Protein AF-A0A5P8Z3C4-F1 (afdb_monomer_lite)

Radius of gyration: 25.11 Å; chains: 1; bounding box: 53×32×71 Å

Foldseek 3Di:
DPDDQDPVLVVLLVVLLVLQLVVCVVVVNDPVLSVQLSVLLVVFPLSVCVSVPDDDDDNVVSLVRSCPDPSNVVSVVVVVVVVVVVVPPPCPPVNVLVVVLVPDDPVCNVVSCVVVVND

Secondary structure (DSSP, 8-state):
---PPPHHHHHHHHHHHHHHHHHHHHTT--HHHHHHHHHHHTT-HHHHHHHTTPPPPPHHHHHHHHHTSHHHHHHHHHHHHHHHHHHS----HHHHHHHHHHHS-HHHHHHHHHHTT--

Structure (mmCIF, N/CA/C/O backbone):
data_AF-A0A5P8Z3C4-F1
#
_entry.id   AF-A0A5P8Z3C4-F1
#
loop_
_atom_site.group_PDB
_atom_site.id
_atom_site.type_symbol
_atom_site.label_atom_id
_atom_site.label_alt_id
_atom_site.label_comp_id
_atom_site.label_asym_id
_atom_site.label_entity_id
_atom_site.label_seq_id
_atom_site.pdbx_PDB_ins_code
_atom_site.Cartn_x
_atom_site.Cartn_y
_atom_site.Cartn_z
_atom_site.occupancy
_atom_site.B_iso_or_equiv
_atom_site.auth_seq_id
_atom_site.auth_comp_id
_atom_site.auth_asym_id
_atom_site.auth_atom_id
_atom_site.pdbx_PDB_model_num
ATOM 1 N N . MET A 1 1 ? -5.879 21.389 18.115 1.00 37.59 1 MET A N 1
ATOM 2 C CA . MET A 1 1 ? -5.491 20.490 19.223 1.00 37.59 1 MET A CA 1
ATOM 3 C C . MET A 1 1 ? -5.561 19.058 18.717 1.00 37.59 1 MET A C 1
ATOM 5 O O . MET A 1 1 ? -6.658 18.540 18.559 1.00 37.59 1 MET A O 1
ATOM 9 N N . THR A 1 2 ? -4.430 18.436 18.392 1.00 53.34 2 THR A N 1
ATOM 10 C CA . THR A 1 2 ? -4.370 16.997 18.102 1.00 53.34 2 THR A CA 1
ATOM 11 C C . THR A 1 2 ? -4.561 16.260 19.423 1.00 53.34 2 THR A C 1
ATOM 13 O O . THR A 1 2 ? -3.712 16.328 20.308 1.00 53.34 2 THR A O 1
ATOM 16 N N . LYS A 1 3 ? -5.727 15.638 19.610 1.00 63.97 3 LYS A N 1
ATOM 17 C CA . LYS A 1 3 ? -6.012 14.832 20.798 1.00 63.97 3 LYS A CA 1
ATOM 18 C C . LYS A 1 3 ? -5.072 13.623 20.758 1.00 63.97 3 LYS A C 1
ATOM 20 O O . LYS A 1 3 ? -5.138 12.835 19.820 1.00 63.97 3 LYS A O 1
ATOM 25 N N . SER A 1 4 ? -4.165 13.513 21.724 1.00 81.25 4 SER A N 1
ATOM 26 C CA . SER A 1 4 ? -3.248 12.374 21.812 1.00 81.25 4 SER A CA 1
ATOM 27 C C . SER A 1 4 ? -4.036 11.079 22.013 1.00 81.25 4 SER A C 1
ATOM 29 O O 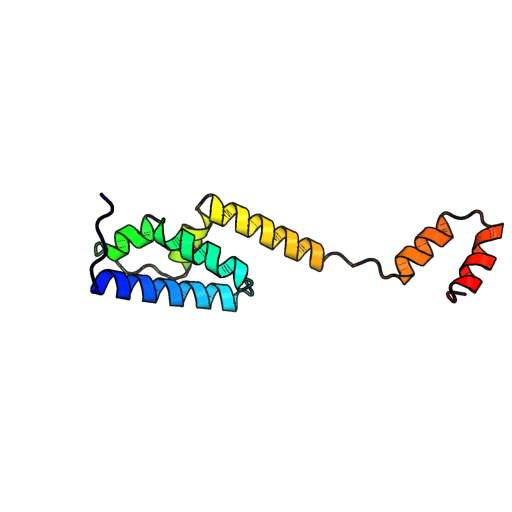. SER A 1 4 ? -4.903 11.023 22.884 1.00 81.25 4 SER A O 1
ATOM 31 N N . LEU A 1 5 ? -3.714 10.044 21.233 1.00 85.62 5 LEU A N 1
ATOM 32 C CA . LEU A 1 5 ? -4.341 8.726 21.349 1.00 85.62 5 LEU A CA 1
ATOM 33 C C . LEU A 1 5 ? -4.110 8.122 22.738 1.00 85.62 5 LEU A C 1
ATOM 35 O O . LEU A 1 5 ? -3.004 8.236 23.295 1.00 85.62 5 LEU A O 1
ATOM 39 N N . THR A 1 6 ? -5.137 7.448 23.262 1.00 92.94 6 THR A N 1
ATOM 40 C CA . THR A 1 6 ? -5.039 6.646 24.489 1.00 92.94 6 THR A CA 1
ATOM 41 C C . THR A 1 6 ? -4.110 5.448 24.280 1.00 92.94 6 THR A C 1
ATOM 43 O O . THR A 1 6 ? -3.760 5.100 23.152 1.00 92.94 6 THR A O 1
ATOM 46 N N . HIS A 1 7 ? -3.688 4.794 25.365 1.00 92.75 7 HIS A N 1
ATOM 47 C CA . HIS A 1 7 ? -2.835 3.606 25.263 1.00 92.75 7 HIS A CA 1
ATOM 48 C C . HIS A 1 7 ? -3.494 2.485 24.439 1.00 92.75 7 HIS A C 1
ATOM 50 O O . HIS A 1 7 ? -2.856 1.909 23.561 1.00 92.75 7 HIS A O 1
ATOM 56 N N . GLU A 1 8 ? -4.784 2.235 24.668 1.00 92.25 8 GLU A N 1
ATOM 57 C CA . GLU A 1 8 ? -5.564 1.236 23.931 1.00 92.25 8 GLU A CA 1
ATOM 58 C C . GLU A 1 8 ? -5.668 1.580 22.444 1.00 92.25 8 GLU A C 1
ATOM 60 O O . GLU A 1 8 ? -5.456 0.716 21.597 1.00 92.25 8 GLU A O 1
ATOM 65 N N . GLN A 1 9 ? -5.903 2.854 22.117 1.00 93.44 9 GLN A N 1
ATOM 66 C CA . GLN A 1 9 ? -5.950 3.319 20.732 1.00 93.44 9 GLN A CA 1
ATOM 67 C C . GLN A 1 9 ? -4.598 3.168 20.033 1.00 93.44 9 GLN A C 1
ATOM 69 O O . GLN A 1 9 ? -4.552 2.724 18.892 1.00 93.44 9 GLN A O 1
ATOM 74 N N . ARG A 1 10 ? -3.485 3.462 20.716 1.00 93.62 10 ARG A N 1
ATOM 75 C CA . ARG A 1 10 ? -2.141 3.238 20.158 1.00 93.62 10 ARG A CA 1
ATOM 76 C C . ARG A 1 10 ? -1.881 1.760 19.887 1.00 93.62 10 ARG A C 1
ATOM 78 O O . ARG A 1 10 ? -1.289 1.425 18.866 1.00 93.62 10 ARG A O 1
ATOM 85 N N . LEU A 1 11 ? -2.318 0.873 20.783 1.00 94.44 11 LEU A N 1
ATOM 86 C CA . LEU A 1 11 ? -2.176 -0.568 20.587 1.00 94.44 11 LEU A CA 1
ATOM 87 C C . LEU A 1 11 ? -3.035 -1.059 19.413 1.00 94.44 11 LEU A C 1
ATOM 89 O O . LEU A 1 11 ? -2.564 -1.858 18.606 1.00 94.44 11 LEU A O 1
ATOM 93 N N . ALA A 1 12 ? -4.271 -0.572 19.302 1.00 93.50 12 ALA A N 1
ATOM 94 C CA . ALA A 1 12 ? -5.168 -0.884 18.195 1.00 93.50 12 ALA A CA 1
ATOM 95 C C . ALA A 1 12 ? -4.603 -0.390 16.853 1.00 93.50 12 ALA A C 1
ATOM 97 O O . ALA A 1 12 ? -4.557 -1.149 15.888 1.00 93.50 12 ALA A O 1
ATOM 98 N N . GLU A 1 13 ? -4.091 0.841 16.807 1.00 94.56 13 GLU A N 1
ATOM 99 C CA . GLU A 1 13 ? -3.417 1.397 15.633 1.00 94.56 13 GLU A CA 1
ATOM 100 C C . GLU A 1 13 ? -2.199 0.552 15.242 1.00 94.56 13 GLU A C 1
ATOM 102 O O . GLU A 1 13 ? -2.073 0.147 14.088 1.00 94.56 13 GLU A O 1
ATOM 107 N N . ALA A 1 14 ? -1.329 0.224 16.204 1.00 94.62 14 ALA A N 1
ATOM 108 C CA . ALA A 1 14 ? -0.134 -0.579 15.961 1.00 94.62 14 ALA A CA 1
ATOM 109 C C . ALA A 1 14 ? -0.470 -1.960 15.376 1.00 94.62 14 ALA A C 1
ATOM 111 O O . ALA A 1 14 ? 0.220 -2.428 14.472 1.00 94.62 14 ALA A O 1
ATOM 112 N N . ARG A 1 15 ? -1.562 -2.593 15.828 1.00 95.19 15 ARG A N 1
ATOM 113 C CA . ARG A 1 15 ? -2.043 -3.854 15.239 1.00 95.19 15 ARG A CA 1
ATOM 114 C C . ARG A 1 15 ? -2.419 -3.687 13.769 1.00 95.19 15 ARG A C 1
ATOM 116 O O . ARG A 1 15 ? -2.022 -4.524 12.963 1.00 95.19 15 ARG A O 1
ATOM 123 N N . GLN A 1 16 ? -3.122 -2.611 13.409 1.00 95.75 16 GLN A N 1
ATOM 124 C CA . GLN A 1 16 ? -3.463 -2.354 12.004 1.00 95.75 16 GLN A CA 1
ATOM 125 C C . GLN A 1 16 ? -2.225 -2.048 11.160 1.00 95.75 16 GLN A C 1
ATOM 127 O O . GLN A 1 16 ? -2.125 -2.555 10.046 1.00 95.75 16 GLN A O 1
ATOM 132 N N . ARG A 1 17 ? -1.240 -1.320 11.709 1.00 95.44 17 ARG A N 1
ATOM 133 C CA . ARG A 1 17 ? 0.049 -1.082 11.033 1.00 95.44 17 ARG A CA 1
ATOM 134 C C . ARG A 1 17 ? 0.742 -2.397 10.686 1.00 95.44 17 ARG A C 1
ATOM 136 O O . ARG A 1 17 ? 1.095 -2.595 9.533 1.00 95.44 17 ARG A O 1
ATOM 143 N N . VAL A 1 18 ? 0.865 -3.318 11.644 1.00 96.06 18 VAL A N 1
ATOM 144 C CA . VAL A 1 18 ? 1.499 -4.631 11.417 1.00 96.06 18 VAL A CA 1
ATOM 145 C C . VAL A 1 18 ? 0.721 -5.464 10.392 1.00 96.06 18 VAL A C 1
ATOM 147 O O . VAL A 1 18 ? 1.323 -6.117 9.540 1.00 96.06 18 VAL A O 1
ATOM 150 N N . ARG A 1 19 ? -0.619 -5.440 10.447 1.00 96.12 19 ARG A N 1
ATOM 151 C CA . ARG A 1 19 ? -1.469 -6.135 9.464 1.00 96.12 19 ARG A CA 1
ATOM 152 C C . ARG A 1 19 ? -1.241 -5.595 8.049 1.00 96.12 19 ARG A C 1
ATOM 154 O O . ARG A 1 19 ? -1.055 -6.391 7.131 1.00 96.12 19 ARG A O 1
ATOM 161 N N . LEU A 1 20 ? -1.229 -4.271 7.889 1.00 95.31 20 LEU A N 1
ATOM 162 C CA . LEU A 1 20 ? -0.998 -3.605 6.607 1.00 95.31 20 LEU A CA 1
ATOM 163 C C . LEU A 1 20 ? 0.426 -3.839 6.093 1.00 95.31 20 LEU A C 1
ATOM 165 O O . LEU A 1 20 ? 0.602 -4.210 4.938 1.00 95.31 20 LEU A O 1
ATOM 169 N N . GLU A 1 21 ? 1.433 -3.692 6.949 1.00 95.50 21 GLU A N 1
ATOM 170 C CA . GLU A 1 21 ? 2.837 -3.910 6.597 1.00 95.50 21 GLU A CA 1
ATOM 171 C C . GLU A 1 21 ? 3.070 -5.319 6.051 1.00 95.50 21 GLU A C 1
ATOM 173 O O . GLU A 1 21 ? 3.684 -5.482 4.996 1.00 95.50 21 GLU A O 1
ATOM 178 N N . ARG A 1 22 ? 2.540 -6.335 6.744 1.00 96.25 22 ARG A N 1
ATOM 179 C CA . ARG A 1 22 ? 2.649 -7.731 6.320 1.00 96.25 22 ARG A CA 1
ATOM 180 C C . ARG A 1 22 ? 1.949 -7.972 4.988 1.00 96.25 22 ARG A C 1
ATOM 182 O O . ARG A 1 22 ? 2.531 -8.599 4.116 1.00 96.25 22 ARG A O 1
ATOM 189 N N . HIS A 1 23 ? 0.741 -7.441 4.813 1.00 95.44 23 HIS A N 1
ATOM 190 C CA . HIS A 1 23 ? 0.015 -7.580 3.554 1.00 95.44 23 HIS A CA 1
ATOM 191 C C . HIS A 1 23 ? 0.778 -6.957 2.377 1.00 95.44 23 HIS A C 1
ATOM 193 O O . HIS A 1 23 ? 0.915 -7.583 1.332 1.00 95.44 23 HIS A O 1
ATOM 199 N N . LEU A 1 24 ? 1.334 -5.756 2.560 1.00 92.31 24 LEU A N 1
ATOM 200 C CA . LEU A 1 24 ? 2.153 -5.100 1.539 1.00 92.31 24 LEU A CA 1
ATOM 201 C C . LEU A 1 24 ? 3.447 -5.885 1.259 1.00 92.31 24 LEU A C 1
ATOM 203 O O . LEU A 1 24 ? 3.867 -5.981 0.109 1.00 92.31 24 LEU A O 1
ATOM 207 N N . ALA A 1 25 ? 4.056 -6.483 2.290 1.00 93.50 25 ALA A N 1
ATOM 208 C CA . ALA A 1 25 ? 5.205 -7.378 2.138 1.00 93.50 25 ALA A CA 1
ATOM 209 C C . ALA A 1 25 ? 4.876 -8.584 1.251 1.00 93.50 25 ALA A C 1
ATOM 211 O O . ALA A 1 25 ? 5.626 -8.900 0.332 1.00 93.50 25 ALA A O 1
ATOM 212 N N . ASP A 1 26 ? 3.742 -9.232 1.526 1.00 93.25 26 ASP A N 1
ATOM 213 C CA . ASP A 1 26 ? 3.277 -10.417 0.806 1.00 93.25 26 ASP A CA 1
ATOM 214 C C . ASP A 1 26 ? 2.929 -10.085 -0.661 1.00 93.25 26 ASP A C 1
ATOM 216 O O . ASP A 1 26 ? 3.012 -10.955 -1.525 1.00 93.25 26 ASP A O 1
ATOM 220 N N . GLN A 1 27 ? 2.604 -8.820 -0.960 1.00 88.50 27 GLN A N 1
ATOM 221 C CA . GLN A 1 27 ? 2.415 -8.302 -2.322 1.00 88.50 27 GLN A CA 1
ATOM 222 C C . GLN A 1 27 ? 3.713 -7.858 -3.017 1.00 88.50 27 GLN A C 1
ATOM 224 O O . GLN A 1 27 ? 3.669 -7.371 -4.142 1.00 88.50 27 GLN A O 1
ATOM 229 N N . GLY A 1 28 ? 4.873 -8.016 -2.375 1.00 87.75 28 GLY A N 1
ATOM 230 C CA . GLY A 1 28 ? 6.161 -7.638 -2.957 1.00 87.75 28 GLY A CA 1
ATOM 231 C C . GLY A 1 28 ? 6.448 -6.135 -2.937 1.00 87.75 28 GLY A C 1
ATOM 232 O O . GLY A 1 28 ? 7.380 -5.688 -3.603 1.00 87.75 28 GLY A O 1
ATOM 233 N N . VAL A 1 29 ? 5.695 -5.343 -2.164 1.00 87.69 29 VAL A N 1
ATOM 234 C CA . VAL A 1 29 ? 5.945 -3.901 -2.035 1.00 87.69 29 VAL A CA 1
ATOM 235 C C . VAL A 1 29 ? 7.280 -3.675 -1.308 1.00 87.69 29 VAL A C 1
ATOM 237 O O . VAL A 1 29 ? 7.449 -4.161 -0.182 1.00 87.69 29 VAL A O 1
ATOM 240 N N . PRO A 1 30 ? 8.224 -2.910 -1.892 1.00 87.06 30 PRO A N 1
ATOM 241 C CA . PRO A 1 30 ? 9.520 -2.641 -1.275 1.00 87.06 30 PRO A CA 1
ATOM 242 C C . PRO A 1 30 ? 9.396 -1.963 0.090 1.00 87.06 30 PRO A C 1
ATOM 244 O O . PRO A 1 30 ? 8.530 -1.113 0.296 1.00 87.06 30 PRO A O 1
ATOM 247 N N . GLU A 1 31 ? 10.315 -2.270 1.008 1.00 87.06 31 GLU A N 1
ATOM 248 C CA . GLU A 1 31 ? 10.293 -1.753 2.383 1.00 87.06 31 GLU A CA 1
ATOM 249 C C . GLU A 1 31 ? 10.153 -0.230 2.463 1.00 87.06 31 GLU A C 1
ATOM 251 O O . GLU A 1 31 ? 9.250 0.258 3.138 1.00 87.06 31 GLU A O 1
ATOM 256 N N . GLY A 1 32 ? 10.947 0.510 1.682 1.00 83.69 32 GLY A N 1
ATOM 257 C CA . GLY A 1 32 ? 10.867 1.973 1.646 1.00 83.69 32 GLY A CA 1
ATOM 258 C C . GLY A 1 32 ? 9.518 2.516 1.153 1.00 83.69 32 GLY A C 1
ATOM 259 O O . GLY A 1 32 ? 9.106 3.596 1.566 1.00 83.69 32 GLY A O 1
ATOM 260 N N . ALA A 1 33 ? 8.791 1.770 0.313 1.00 86.12 33 ALA A N 1
ATOM 261 C CA . ALA A 1 33 ? 7.450 2.149 -0.130 1.00 86.12 33 ALA A CA 1
ATOM 262 C C . ALA A 1 33 ? 6.378 1.818 0.924 1.00 86.12 33 ALA A C 1
ATOM 264 O O . ALA A 1 33 ? 5.420 2.580 1.087 1.00 86.12 33 ALA A O 1
ATOM 265 N N . ARG A 1 34 ? 6.549 0.728 1.689 1.00 90.38 34 ARG A N 1
ATOM 266 C CA . ARG A 1 34 ? 5.619 0.336 2.766 1.00 90.38 34 ARG A CA 1
ATOM 267 C C . ARG A 1 34 ? 5.488 1.421 3.829 1.00 90.38 34 ARG A C 1
ATOM 269 O O . ARG A 1 34 ? 4.367 1.737 4.223 1.00 90.38 34 ARG A O 1
ATOM 276 N N . ASP A 1 35 ? 6.593 2.048 4.226 1.00 89.56 35 ASP A N 1
ATOM 277 C CA . ASP A 1 35 ? 6.586 3.133 5.217 1.00 89.56 35 ASP A CA 1
ATOM 278 C C . ASP A 1 35 ? 5.674 4.291 4.814 1.00 89.56 35 ASP A C 1
ATOM 280 O O . ASP A 1 35 ? 4.979 4.879 5.649 1.00 89.56 35 ASP A O 1
ATOM 284 N N . HIS A 1 36 ? 5.625 4.609 3.521 1.00 89.75 36 HIS A N 1
ATOM 285 C CA . HIS A 1 36 ? 4.735 5.647 3.036 1.00 89.75 36 HIS A CA 1
ATOM 286 C C . HIS A 1 36 ? 3.263 5.250 3.174 1.00 89.75 36 HIS A C 1
ATOM 288 O O . HIS A 1 36 ? 2.481 6.044 3.696 1.00 89.75 36 HIS A O 1
ATOM 294 N N . PHE A 1 37 ? 2.891 4.023 2.808 1.00 90.44 37 PHE A N 1
ATOM 295 C CA . PHE A 1 37 ? 1.524 3.525 2.995 1.00 90.44 37 PHE A CA 1
ATOM 296 C C . PHE A 1 37 ? 1.117 3.459 4.476 1.00 90.44 37 PHE A C 1
ATOM 298 O O . PHE A 1 37 ? 0.001 3.837 4.837 1.00 90.44 37 PHE A O 1
ATOM 305 N N . LEU A 1 38 ? 2.033 3.049 5.358 1.00 92.44 38 LEU A N 1
ATOM 306 C CA . LEU A 1 38 ? 1.796 3.000 6.804 1.00 92.44 38 LEU A CA 1
ATOM 307 C C . LEU A 1 38 ? 1.571 4.390 7.411 1.00 92.44 38 LEU A C 1
ATOM 309 O O . LEU A 1 38 ? 0.764 4.544 8.330 1.00 92.44 38 LEU A O 1
ATOM 313 N N . ASN A 1 39 ? 2.263 5.409 6.903 1.00 91.25 39 ASN A N 1
ATOM 314 C CA . ASN A 1 39 ? 2.063 6.789 7.338 1.00 91.25 39 ASN A CA 1
ATOM 315 C C . ASN A 1 39 ? 0.704 7.336 6.886 1.00 91.25 39 ASN A C 1
ATOM 317 O O . ASN A 1 39 ? 0.004 7.960 7.686 1.00 91.25 39 ASN A O 1
ATOM 321 N N . GLU A 1 40 ? 0.290 7.035 5.655 1.00 91.12 40 GLU A N 1
ATOM 322 C CA . GLU A 1 40 ? -1.024 7.423 5.130 1.00 91.12 40 GLU A CA 1
ATOM 323 C C . GLU A 1 40 ? -2.181 6.780 5.904 1.00 91.12 40 GLU A C 1
ATOM 325 O O . GLU A 1 40 ? -3.189 7.439 6.154 1.00 91.12 40 GLU A O 1
ATOM 330 N N . MET A 1 41 ? -2.016 5.537 6.374 1.00 92.88 41 MET A N 1
ATOM 331 C CA . MET A 1 41 ? -3.027 4.805 7.148 1.00 92.88 41 MET A CA 1
ATOM 332 C C . MET A 1 41 ? -3.595 5.626 8.317 1.00 92.88 41 MET A C 1
ATOM 334 O O . MET A 1 41 ? -4.811 5.686 8.508 1.00 92.88 41 MET A O 1
ATOM 338 N N . THR A 1 42 ? -2.723 6.315 9.056 1.00 87.06 42 THR A N 1
ATOM 339 C CA . THR A 1 42 ? -3.090 7.164 10.207 1.00 87.06 42 THR A CA 1
ATOM 340 C C . THR A 1 42 ? -3.921 8.393 9.825 1.00 87.06 42 THR A C 1
ATOM 342 O O . THR A 1 42 ? -4.676 8.932 10.639 1.00 87.06 42 THR A O 1
ATOM 345 N N . GLY A 1 43 ? -3.808 8.830 8.570 1.00 86.12 43 GLY A N 1
ATOM 346 C CA . GLY A 1 43 ? -4.557 9.944 8.006 1.00 86.12 43 GLY A CA 1
ATOM 347 C C . GLY A 1 43 ? -5.969 9.571 7.560 1.00 86.12 43 GLY A C 1
ATOM 348 O O . GLY A 1 43 ? -6.782 10.473 7.352 1.00 86.12 43 GLY A O 1
ATOM 349 N N . THR A 1 44 ? -6.277 8.277 7.443 1.00 92.62 44 THR A N 1
ATOM 350 C CA . THR A 1 44 ? -7.551 7.807 6.889 1.00 92.62 44 THR A CA 1
ATOM 351 C C . THR A 1 44 ? -8.711 7.898 7.880 1.00 92.62 44 THR A C 1
ATOM 353 O O . THR A 1 44 ? -8.567 7.640 9.077 1.00 92.62 44 THR A O 1
ATOM 356 N N . GLU A 1 45 ? -9.902 8.216 7.369 1.00 93.62 45 GLU A N 1
ATOM 357 C CA . GLU A 1 45 ? -11.122 8.269 8.185 1.00 93.62 45 GLU A CA 1
ATOM 358 C C . GLU A 1 45 ? -11.540 6.882 8.697 1.00 93.62 45 GLU A C 1
ATOM 360 O O . GLU A 1 45 ? -12.103 6.763 9.786 1.00 93.62 45 GLU A O 1
ATOM 365 N N . LEU A 1 46 ? -11.192 5.824 7.957 1.00 94.19 46 LEU A N 1
ATOM 366 C CA . LEU A 1 46 ? -11.434 4.438 8.351 1.00 94.19 46 LEU A CA 1
ATOM 367 C C . LEU A 1 46 ? -10.719 4.094 9.664 1.00 94.19 46 LEU A C 1
ATOM 369 O O . LEU A 1 46 ? -11.351 3.618 10.608 1.00 94.19 46 LEU A O 1
ATOM 373 N N . ILE A 1 47 ? -9.418 4.399 9.763 1.00 93.50 47 ILE A N 1
ATOM 374 C CA . ILE A 1 47 ? -8.668 4.181 11.005 1.00 93.50 47 ILE A CA 1
ATOM 375 C C . ILE A 1 47 ? -9.165 5.080 12.124 1.00 93.50 47 ILE A C 1
ATOM 377 O O . ILE A 1 47 ? -9.315 4.611 13.249 1.00 93.50 47 ILE A O 1
ATOM 381 N N . ARG A 1 48 ? -9.478 6.347 11.843 1.00 93.19 48 ARG A N 1
ATOM 382 C CA . ARG A 1 48 ? -10.038 7.233 12.871 1.00 93.19 48 ARG A CA 1
ATOM 383 C C . ARG A 1 48 ? -11.347 6.686 13.426 1.00 93.19 48 ARG A C 1
ATOM 385 O O . ARG A 1 48 ? -11.532 6.698 14.638 1.00 93.19 48 ARG A O 1
ATOM 392 N N . SER A 1 49 ? -12.227 6.173 12.573 1.00 94.44 49 SER A N 1
ATOM 393 C CA . SER A 1 49 ? -13.500 5.581 12.990 1.00 94.44 49 SER A CA 1
ATOM 394 C C . SER A 1 49 ? -13.273 4.343 13.857 1.00 94.44 49 SER A C 1
ATOM 396 O O . SER A 1 49 ? -13.829 4.248 14.951 1.00 94.44 49 SER A O 1
ATOM 398 N N . TYR A 1 50 ? -12.389 3.441 13.423 1.00 94.94 50 TYR A N 1
ATOM 399 C CA . TYR A 1 50 ? -11.999 2.254 14.186 1.00 94.94 50 TYR A CA 1
ATOM 400 C C . TYR A 1 50 ? -11.443 2.606 15.573 1.00 94.94 50 TYR A C 1
ATOM 402 O O . TYR A 1 50 ? -11.902 2.081 16.587 1.00 94.94 50 TYR A O 1
ATOM 410 N N . LEU A 1 51 ? -10.517 3.567 15.649 1.00 93.75 51 LEU A N 1
ATOM 411 C CA . LEU A 1 51 ? -9.939 4.020 16.919 1.00 93.75 51 LEU A CA 1
ATOM 412 C C . LEU A 1 51 ? -10.966 4.684 17.849 1.00 93.75 51 LEU A C 1
ATOM 414 O O . LEU A 1 51 ? -10.728 4.778 19.053 1.00 93.75 51 LEU A O 1
ATOM 418 N N . ASN A 1 52 ? -12.104 5.131 17.317 1.00 93.38 52 ASN A N 1
ATOM 419 C CA . ASN A 1 52 ? -13.212 5.695 18.085 1.00 93.38 52 ASN A CA 1
ATOM 420 C C . ASN A 1 52 ? -14.348 4.685 18.344 1.00 93.38 52 ASN A C 1
ATOM 422 O O . ASN A 1 52 ? -15.433 5.087 18.760 1.00 93.38 52 ASN A O 1
ATOM 426 N N . GLY A 1 53 ? -14.096 3.385 18.154 1.00 91.94 53 GLY A N 1
ATOM 427 C CA . GLY A 1 53 ? -15.009 2.307 18.546 1.00 91.94 53 GLY A CA 1
ATOM 428 C C . GLY A 1 53 ? -15.870 1.739 17.418 1.00 91.94 53 GLY A C 1
ATOM 429 O O . GLY A 1 53 ? -16.760 0.934 17.694 1.00 91.94 53 GLY A O 1
ATOM 430 N N . ALA A 1 54 ? -15.626 2.124 16.162 1.00 95.00 54 ALA A N 1
ATOM 431 C CA . ALA A 1 54 ? -16.209 1.415 15.028 1.00 95.00 54 ALA A CA 1
ATOM 432 C C . ALA A 1 54 ? -15.635 -0.017 14.918 1.00 95.00 54 ALA A C 1
ATOM 434 O O . ALA A 1 54 ? -14.571 -0.300 15.480 1.00 95.00 54 ALA A O 1
ATOM 435 N N . PRO A 1 55 ? -16.313 -0.926 14.191 1.00 95.94 55 PRO A N 1
ATOM 436 C CA . PRO A 1 55 ? -15.801 -2.269 13.935 1.00 95.94 55 PRO A CA 1
ATOM 437 C C . PRO A 1 55 ? -14.394 -2.267 13.329 1.00 95.94 55 PRO A C 1
ATOM 439 O O . PRO A 1 55 ? -14.007 -1.341 12.615 1.00 95.94 55 PRO A O 1
ATOM 442 N N . GLU A 1 56 ? -13.632 -3.322 13.619 1.00 95.31 56 GLU A N 1
ATOM 443 C CA . GLU A 1 56 ? -12.297 -3.497 13.053 1.00 95.31 56 GLU A CA 1
ATOM 444 C C . GLU A 1 56 ? -12.373 -3.661 11.530 1.00 95.31 56 GLU A C 1
ATOM 446 O O . GLU A 1 56 ? -13.085 -4.554 11.064 1.00 95.31 56 GLU A O 1
ATOM 451 N N . PRO A 1 57 ? -11.640 -2.843 10.752 1.00 94.62 57 PRO A N 1
ATOM 452 C CA . PRO A 1 57 ? -11.640 -2.976 9.309 1.00 94.62 57 PRO A CA 1
ATOM 453 C C . PRO A 1 57 ? -10.937 -4.266 8.872 1.00 94.62 57 PRO A C 1
ATOM 455 O O . PRO A 1 57 ? -9.940 -4.732 9.453 1.00 94.62 57 PRO A O 1
ATOM 458 N N . SER A 1 58 ? -11.447 -4.837 7.788 1.00 96.50 58 SER A N 1
ATOM 459 C CA . SER A 1 58 ? -10.746 -5.867 7.035 1.00 96.50 58 SER A CA 1
ATOM 460 C C . SER A 1 58 ? -9.448 -5.311 6.438 1.00 96.50 58 SER A C 1
ATOM 462 O O . SER A 1 58 ? -9.234 -4.100 6.341 1.00 96.50 58 SER A O 1
ATOM 464 N N . ILE A 1 59 ? -8.543 -6.216 6.056 1.00 95.00 59 ILE A N 1
ATOM 465 C CA . ILE A 1 59 ? -7.287 -5.804 5.421 1.00 95.00 59 ILE A CA 1
ATOM 466 C C . ILE A 1 59 ? -7.544 -5.140 4.062 1.00 95.00 59 ILE A C 1
ATOM 468 O O . ILE A 1 59 ? -6.888 -4.157 3.737 1.00 95.00 59 ILE A O 1
ATOM 472 N N . ASP A 1 60 ? -8.552 -5.609 3.326 1.00 93.62 60 ASP A N 1
ATOM 473 C CA . ASP A 1 60 ? -8.910 -5.066 2.017 1.00 93.62 60 ASP A CA 1
ATOM 474 C C . ASP A 1 60 ? -9.469 -3.643 2.135 1.00 93.62 60 ASP A C 1
ATOM 476 O O . ASP A 1 60 ? -9.062 -2.758 1.385 1.00 93.62 60 ASP A O 1
ATOM 480 N N . GLU A 1 61 ? -10.336 -3.381 3.121 1.00 95.50 61 GLU A N 1
ATOM 481 C CA . GLU A 1 61 ? -10.843 -2.028 3.400 1.00 95.50 61 GLU A CA 1
ATOM 482 C C . GLU A 1 61 ? -9.711 -1.071 3.792 1.00 95.50 61 GLU A C 1
ATOM 484 O O . GLU A 1 61 ? -9.681 0.080 3.352 1.00 95.50 61 GLU A O 1
ATOM 489 N N . LEU A 1 62 ? -8.749 -1.547 4.589 1.00 93.94 62 LEU A N 1
ATOM 490 C CA . LEU A 1 62 ? -7.558 -0.784 4.966 1.00 93.94 62 LEU A CA 1
ATOM 491 C C . LEU A 1 62 ? -6.718 -0.396 3.752 1.00 93.94 62 LEU A C 1
ATOM 493 O O . LEU A 1 62 ? -6.373 0.776 3.596 1.00 93.94 62 LEU A O 1
ATOM 497 N N . VAL A 1 63 ? -6.416 -1.365 2.890 1.00 92.69 63 VAL A N 1
ATOM 498 C CA . VAL A 1 63 ? -5.634 -1.148 1.669 1.00 92.69 63 VAL A CA 1
ATOM 499 C C . VAL A 1 63 ? -6.359 -0.184 0.735 1.00 92.69 63 VAL A C 1
ATOM 501 O O . VAL A 1 63 ? -5.759 0.789 0.283 1.00 92.69 63 VAL A O 1
ATOM 504 N N . GLN A 1 64 ? -7.659 -0.382 0.504 1.00 93.12 64 GLN A N 1
ATOM 505 C CA . GLN A 1 64 ? -8.464 0.518 -0.327 1.00 93.12 64 GLN A CA 1
ATOM 506 C C 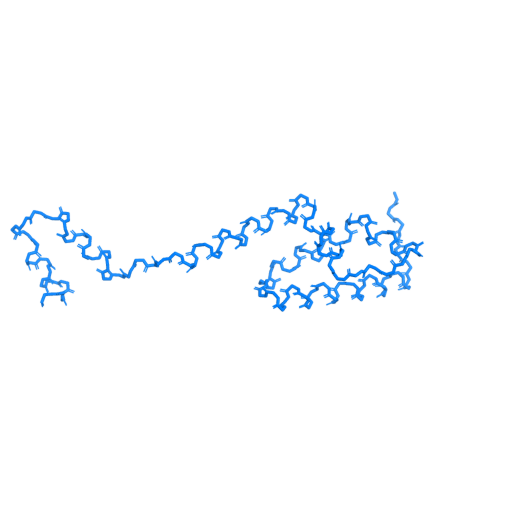. GLN A 1 64 ? -8.482 1.946 0.221 1.00 93.12 64 GLN A C 1
ATOM 508 O O . GLN A 1 64 ? -8.305 2.897 -0.536 1.00 93.12 64 GLN A O 1
ATOM 513 N N . SER A 1 65 ? -8.653 2.104 1.534 1.00 93.25 65 SER A N 1
ATOM 514 C CA . SER A 1 65 ? -8.653 3.405 2.204 1.00 93.25 65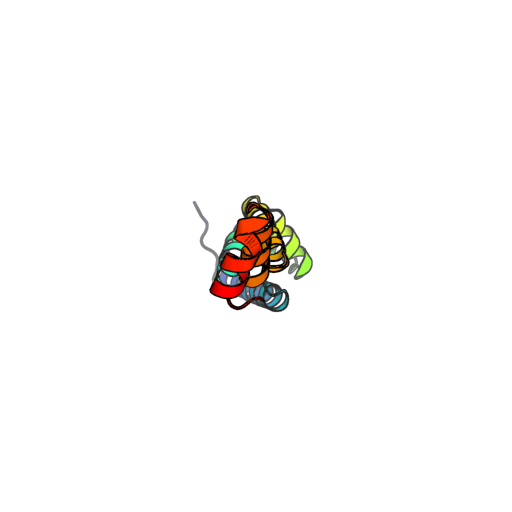 SER A CA 1
ATOM 515 C C . SER A 1 65 ? -7.306 4.123 2.069 1.00 93.25 65 SER A C 1
ATOM 517 O O . SER A 1 65 ? -7.263 5.321 1.792 1.00 93.25 65 SER A O 1
ATOM 519 N N . VAL A 1 66 ? -6.199 3.391 2.212 1.00 93.31 66 VAL A N 1
ATOM 520 C CA . VAL A 1 66 ? -4.844 3.931 2.043 1.00 93.31 66 VAL A CA 1
ATOM 521 C C . VAL A 1 66 ? -4.558 4.284 0.582 1.00 93.31 66 VAL A C 1
ATOM 523 O O . VAL A 1 66 ? -4.021 5.351 0.305 1.00 93.31 66 VAL A O 1
ATOM 526 N N . TYR A 1 67 ? -4.952 3.441 -0.370 1.00 90.31 67 TYR A N 1
ATOM 527 C CA . TYR A 1 67 ? -4.778 3.717 -1.800 1.00 90.31 67 TYR A CA 1
ATOM 528 C C . TYR A 1 67 ? -5.700 4.816 -2.324 1.00 90.31 67 TYR A C 1
ATOM 530 O O . TYR A 1 67 ? -5.408 5.417 -3.353 1.00 90.31 67 TYR A O 1
ATOM 538 N N . ALA A 1 68 ? -6.795 5.111 -1.625 1.00 91.19 68 ALA A N 1
ATOM 539 C CA . ALA A 1 68 ? -7.663 6.228 -1.957 1.00 91.19 68 ALA A CA 1
ATOM 540 C C . ALA A 1 68 ? -7.058 7.592 -1.580 1.00 91.19 68 ALA A C 1
ATOM 542 O O . ALA A 1 68 ? -7.543 8.610 -2.082 1.00 91.19 68 ALA A O 1
ATOM 543 N N . THR A 1 69 ? -6.015 7.645 -0.737 1.00 90.50 69 THR A N 1
ATOM 544 C CA . THR A 1 69 ? -5.332 8.912 -0.437 1.00 90.50 69 THR A CA 1
ATOM 545 C C . THR A 1 69 ? -4.521 9.387 -1.640 1.00 90.50 69 THR A C 1
ATOM 547 O O . THR A 1 69 ? -4.018 8.587 -2.425 1.00 90.50 69 THR A O 1
ATOM 550 N N . GLU A 1 70 ? -4.366 10.705 -1.790 1.00 86.75 70 GLU A N 1
ATOM 551 C CA . GLU A 1 70 ? -3.603 11.290 -2.905 1.00 86.75 70 GLU A CA 1
ATOM 552 C C . GLU A 1 70 ? -2.172 10.744 -2.978 1.00 86.75 70 GLU A C 1
ATOM 554 O O . GLU A 1 70 ? -1.666 10.435 -4.056 1.00 86.75 70 GLU A O 1
ATOM 559 N N . ARG A 1 71 ? -1.530 10.545 -1.822 1.00 83.69 71 ARG A N 1
ATOM 560 C CA . ARG A 1 71 ? -0.185 9.972 -1.765 1.00 83.69 71 ARG A CA 1
ATOM 561 C C . ARG A 1 71 ? -0.181 8.473 -2.057 1.00 83.69 71 ARG A C 1
ATOM 563 O O . ARG A 1 71 ? 0.749 7.999 -2.702 1.00 83.69 71 ARG A O 1
ATOM 570 N N . GLY A 1 72 ? -1.204 7.742 -1.610 1.00 84.81 72 GLY A N 1
ATOM 571 C CA . GLY A 1 72 ? -1.377 6.324 -1.918 1.00 84.81 72 GLY A CA 1
ATOM 572 C C . GLY A 1 72 ? -1.514 6.066 -3.420 1.00 84.81 72 GLY A C 1
ATOM 573 O O . GLY A 1 72 ? -0.860 5.161 -3.935 1.00 84.81 72 GLY A O 1
ATOM 574 N N . LYS A 1 73 ? -2.283 6.904 -4.130 1.00 87.75 73 LYS A N 1
ATOM 575 C CA . LYS A 1 73 ? -2.406 6.857 -5.599 1.00 87.75 73 LYS A CA 1
ATOM 576 C C . LYS A 1 73 ? -1.061 7.080 -6.286 1.00 87.75 73 LYS A C 1
ATOM 578 O O . LYS A 1 73 ? -0.643 6.240 -7.073 1.00 87.75 73 LYS A O 1
ATOM 583 N N . LEU A 1 74 ? -0.359 8.157 -5.923 1.00 84.62 74 LEU A N 1
ATOM 584 C CA . LEU A 1 74 ? 0.942 8.494 -6.509 1.00 84.62 74 LEU A CA 1
ATOM 585 C C . LEU A 1 74 ? 1.975 7.374 -6.312 1.00 84.62 74 LEU A C 1
ATOM 587 O O . LEU A 1 74 ? 2.719 7.037 -7.224 1.00 84.62 74 LEU A O 1
ATOM 591 N N . LEU A 1 75 ? 2.035 6.783 -5.116 1.00 83.62 75 LEU A N 1
ATOM 592 C CA . LEU A 1 75 ? 2.966 5.686 -4.835 1.00 83.62 75 LEU A CA 1
ATOM 593 C C . LEU A 1 75 ? 2.661 4.446 -5.660 1.00 83.62 75 LEU A C 1
ATOM 595 O O . LEU A 1 75 ? 3.587 3.776 -6.104 1.00 83.62 75 LEU A O 1
ATOM 599 N N . ARG A 1 76 ? 1.379 4.147 -5.866 1.00 83.56 76 ARG A N 1
ATOM 600 C CA . ARG A 1 76 ? 0.972 3.048 -6.732 1.00 83.56 76 ARG A CA 1
ATOM 601 C C . ARG A 1 76 ? 1.414 3.292 -8.171 1.00 83.56 76 ARG A C 1
ATOM 603 O O . ARG A 1 76 ? 2.018 2.405 -8.749 1.00 83.56 76 ARG A O 1
ATOM 610 N N . GLU A 1 77 ? 1.186 4.489 -8.703 1.00 85.38 77 GLU A N 1
ATOM 611 C CA . GLU A 1 77 ? 1.638 4.853 -10.053 1.00 85.38 77 GLU A CA 1
ATOM 612 C C . GLU A 1 77 ? 3.157 4.676 -10.203 1.00 85.38 77 GLU A C 1
ATOM 614 O O . GLU A 1 77 ? 3.611 4.061 -11.160 1.00 85.38 77 GLU A O 1
ATOM 619 N N . ILE A 1 78 ? 3.942 5.112 -9.212 1.00 79.69 78 ILE A N 1
ATOM 620 C CA . ILE A 1 78 ? 5.405 4.945 -9.213 1.00 79.69 78 ILE A CA 1
ATOM 621 C C . ILE A 1 78 ? 5.815 3.465 -9.178 1.00 79.69 78 ILE A C 1
ATOM 623 O O . ILE A 1 78 ? 6.772 3.076 -9.847 1.00 79.69 78 ILE A O 1
ATOM 627 N N . LEU A 1 79 ? 5.132 2.638 -8.381 1.00 82.94 79 LEU A N 1
ATOM 628 C CA . LEU A 1 79 ? 5.417 1.203 -8.305 1.00 82.94 79 LEU A CA 1
ATOM 629 C C . LEU A 1 79 ? 5.045 0.490 -9.611 1.00 82.94 79 LEU A C 1
ATOM 631 O O . LEU A 1 79 ? 5.840 -0.310 -10.101 1.00 82.94 79 LEU A O 1
ATOM 635 N N . ASP A 1 80 ? 3.899 0.837 -10.198 1.00 84.88 80 ASP A N 1
ATOM 636 C CA . ASP A 1 80 ? 3.438 0.304 -11.481 1.00 84.88 80 ASP A CA 1
ATOM 637 C C . ASP A 1 80 ? 4.413 0.701 -12.615 1.00 84.88 80 ASP A C 1
ATOM 639 O O . ASP A 1 80 ? 4.753 -0.119 -13.470 1.00 84.88 80 ASP A O 1
ATOM 643 N N . GLU A 1 81 ? 4.924 1.939 -12.614 1.00 77.50 81 GLU A N 1
ATOM 644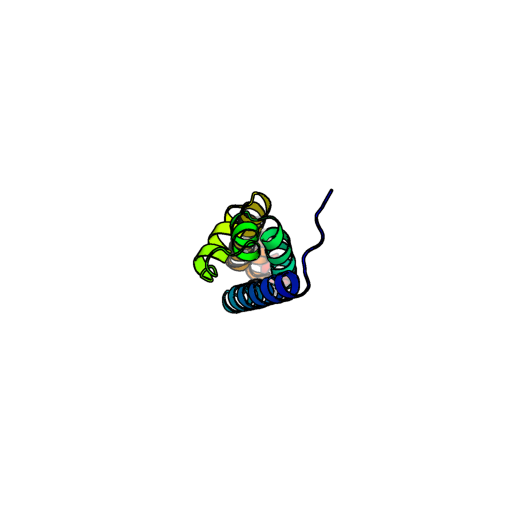 C CA . GLU A 1 81 ? 5.958 2.399 -13.553 1.00 77.50 81 GLU A CA 1
ATOM 645 C C . GLU A 1 81 ? 7.292 1.663 -13.362 1.00 77.50 81 GLU A C 1
ATOM 647 O O . GLU A 1 81 ? 7.928 1.264 -14.340 1.00 77.50 81 GLU A O 1
ATOM 652 N N . ALA A 1 82 ? 7.723 1.453 -12.116 1.00 73.44 82 ALA A N 1
ATOM 653 C CA . ALA A 1 82 ? 8.954 0.725 -11.818 1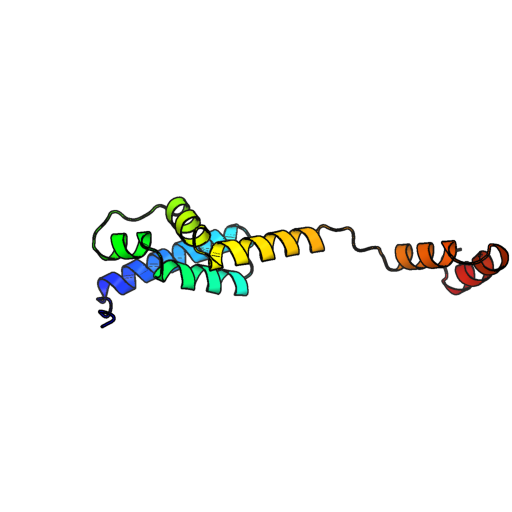.00 73.44 82 ALA A CA 1
ATOM 654 C C . ALA A 1 82 ? 8.875 -0.738 -12.283 1.00 73.44 82 ALA A C 1
ATOM 656 O O . ALA A 1 82 ? 9.825 -1.239 -12.888 1.00 73.44 82 ALA A O 1
ATOM 657 N N . GLU A 1 83 ? 7.735 -1.401 -12.073 1.00 74.00 83 GLU A N 1
ATOM 658 C CA . GLU A 1 83 ? 7.498 -2.762 -12.559 1.00 74.00 83 GLU A CA 1
ATOM 659 C C . GLU A 1 83 ? 7.544 -2.821 -14.092 1.00 74.00 83 GLU A C 1
ATOM 661 O O . GLU A 1 83 ? 8.181 -3.709 -14.659 1.00 74.00 83 GLU A O 1
ATOM 666 N N . GLN A 1 84 ? 6.955 -1.839 -14.783 1.00 72.00 84 GLN A N 1
ATOM 667 C CA . GLN A 1 84 ? 7.032 -1.748 -16.245 1.00 72.00 84 GLN A CA 1
ATOM 668 C C . GLN A 1 84 ? 8.463 -1.527 -16.749 1.00 72.00 84 GLN A C 1
ATOM 670 O O . GLN A 1 84 ? 8.849 -2.104 -17.767 1.00 72.00 84 GLN A O 1
ATOM 675 N N . LEU A 1 85 ? 9.261 -0.716 -16.051 1.00 66.94 85 LEU A N 1
ATOM 676 C CA . LEU A 1 85 ? 10.660 -0.463 -16.404 1.00 66.94 85 LEU A CA 1
ATOM 677 C C . LEU A 1 85 ? 11.555 -1.688 -16.186 1.00 66.94 85 LEU A C 1
ATOM 679 O O . LEU A 1 85 ? 12.465 -1.917 -16.985 1.00 66.94 85 LEU A O 1
ATOM 683 N N . ASP A 1 86 ? 11.310 -2.483 -15.144 1.00 62.28 86 ASP A N 1
ATOM 684 C CA . ASP A 1 86 ? 12.044 -3.733 -14.924 1.00 62.28 86 ASP A CA 1
ATOM 685 C C . ASP A 1 86 ? 11.553 -4.880 -15.822 1.00 62.28 86 ASP A C 1
ATOM 687 O O . ASP A 1 86 ? 12.361 -5.722 -16.223 1.00 62.28 86 ASP A O 1
ATOM 691 N N . ALA A 1 87 ? 10.269 -4.890 -16.195 1.00 61.09 87 ALA A N 1
ATOM 692 C CA . ALA A 1 87 ? 9.702 -5.828 -17.163 1.00 61.09 87 ALA A CA 1
ATOM 693 C C . ALA A 1 87 ? 10.078 -5.495 -18.617 1.00 61.09 87 ALA A C 1
ATOM 695 O O . ALA A 1 87 ? 10.039 -6.375 -19.485 1.00 61.09 87 ALA A O 1
ATOM 696 N N . ALA A 1 88 ? 10.453 -4.244 -18.908 1.00 58.53 88 ALA A N 1
ATOM 697 C CA . ALA A 1 88 ? 10.960 -3.871 -20.216 1.00 58.53 88 ALA A CA 1
ATOM 698 C C . ALA A 1 88 ? 12.237 -4.679 -20.510 1.00 58.53 88 ALA A C 1
ATOM 700 O O . ALA A 1 88 ? 13.160 -4.693 -19.689 1.00 58.53 88 ALA A O 1
ATOM 701 N N . PRO A 1 89 ? 12.340 -5.349 -21.675 1.00 58.50 89 PRO A N 1
ATOM 702 C CA . PRO A 1 89 ? 13.553 -6.064 -22.033 1.00 58.50 89 PRO A CA 1
ATOM 703 C C . PRO A 1 89 ? 14.704 -5.059 -22.076 1.00 58.50 89 PRO A C 1
ATOM 705 O O . PRO A 1 89 ? 14.788 -4.232 -22.987 1.00 58.50 89 PRO A O 1
ATOM 708 N N . LYS A 1 90 ? 15.582 -5.109 -21.065 1.00 59.66 90 LYS A N 1
ATOM 709 C CA . LYS A 1 90 ? 16.827 -4.341 -21.045 1.00 59.66 90 LYS A CA 1
ATOM 710 C C . LYS A 1 90 ? 17.589 -4.792 -22.281 1.00 59.66 90 LYS A C 1
ATOM 712 O O . LYS A 1 90 ? 18.057 -5.930 -22.313 1.00 59.66 90 LYS A O 1
ATOM 717 N N . ALA A 1 91 ? 17.629 -3.941 -23.312 1.00 60.91 91 ALA A N 1
ATOM 718 C CA . ALA A 1 91 ? 18.407 -4.199 -24.514 1.00 60.91 91 ALA A CA 1
ATOM 719 C C . ALA A 1 91 ? 19.782 -4.653 -24.039 1.00 60.91 91 ALA A C 1
ATOM 721 O O . ALA A 1 91 ? 20.450 -3.942 -23.281 1.00 60.91 91 ALA A O 1
ATOM 722 N N . THR A 1 92 ? 20.151 -5.889 -24.363 1.00 68.19 92 THR A N 1
ATOM 723 C CA . THR A 1 92 ? 21.418 -6.408 -23.872 1.00 68.19 92 THR A CA 1
ATOM 724 C C . THR A 1 92 ? 22.523 -5.523 -24.443 1.00 68.19 92 THR A C 1
ATOM 726 O O . THR A 1 92 ? 22.364 -4.933 -25.515 1.00 68.19 92 THR A O 1
ATOM 729 N N . ALA A 1 93 ? 23.673 -5.427 -23.773 1.00 68.69 93 ALA A N 1
ATOM 730 C CA . ALA A 1 93 ? 24.815 -4.699 -24.337 1.00 68.69 93 ALA A CA 1
ATOM 731 C C . ALA A 1 93 ? 25.123 -5.158 -25.783 1.00 68.69 93 ALA A C 1
ATOM 733 O O . ALA A 1 93 ? 25.556 -4.362 -26.613 1.00 68.69 93 ALA A O 1
ATOM 734 N N . ARG A 1 94 ? 24.806 -6.423 -26.099 1.00 70.62 94 ARG A N 1
ATOM 735 C CA . ARG A 1 94 ? 24.857 -7.012 -27.438 1.00 70.62 94 ARG A CA 1
ATOM 736 C C . ARG A 1 94 ? 23.811 -6.434 -28.403 1.00 70.62 94 ARG A C 1
ATOM 738 O O . ARG A 1 94 ? 24.165 -6.143 -29.540 1.00 70.62 94 ARG A O 1
ATOM 745 N N . ASP A 1 95 ? 22.565 -6.226 -27.985 1.00 74.81 95 ASP A N 1
ATOM 746 C CA . ASP A 1 95 ? 21.513 -5.626 -28.827 1.00 74.81 95 ASP A CA 1
ATOM 747 C C . ASP A 1 95 ? 21.815 -4.165 -29.165 1.00 74.81 95 ASP A C 1
ATOM 749 O O . ASP A 1 95 ? 21.586 -3.712 -30.289 1.00 74.81 95 ASP A O 1
ATOM 753 N N . GLU A 1 96 ? 22.392 -3.426 -28.218 1.00 76.12 96 GLU A N 1
ATOM 754 C CA . GLU A 1 96 ? 22.807 -2.048 -28.464 1.00 76.12 96 GLU A CA 1
ATOM 755 C C . GLU A 1 96 ? 24.036 -1.974 -29.383 1.00 76.12 96 GLU A C 1
ATOM 757 O O . GLU A 1 96 ? 24.092 -1.135 -30.285 1.00 76.12 96 GLU A O 1
ATOM 762 N N . GLN A 1 97 ? 24.985 -2.904 -29.234 1.00 77.44 97 GLN A N 1
ATOM 763 C CA . GLN A 1 97 ? 26.100 -3.061 -30.172 1.00 77.44 97 GLN A CA 1
ATOM 764 C C . GLN A 1 97 ? 25.619 -3.427 -31.585 1.00 77.44 97 GLN A C 1
ATOM 766 O O . GLN A 1 97 ? 26.118 -2.869 -32.562 1.00 77.44 97 GLN A O 1
ATOM 771 N N . LEU A 1 98 ? 24.624 -4.309 -31.712 1.00 80.19 98 LEU A N 1
ATOM 772 C CA . LEU A 1 98 ? 24.030 -4.683 -32.999 1.00 80.19 98 LEU A CA 1
ATOM 773 C C . LEU A 1 98 ? 23.274 -3.518 -33.654 1.00 80.19 98 LEU A C 1
ATOM 775 O O . LEU A 1 98 ? 23.399 -3.324 -34.863 1.00 80.19 98 LEU A O 1
ATOM 779 N N . ARG A 1 99 ? 22.553 -2.699 -32.877 1.00 81.69 99 ARG A N 1
ATOM 780 C CA . ARG A 1 99 ? 21.939 -1.456 -33.379 1.00 81.69 99 ARG A CA 1
ATOM 781 C C . ARG A 1 99 ? 22.983 -0.472 -33.902 1.00 81.69 99 ARG A C 1
ATOM 783 O O . ARG A 1 99 ? 22.867 -0.021 -35.036 1.00 81.69 99 ARG A O 1
ATOM 790 N N . ARG A 1 100 ? 24.048 -0.216 -33.135 1.00 78.44 100 ARG A N 1
ATOM 791 C CA . ARG A 1 100 ? 25.142 0.677 -33.565 1.00 78.44 100 ARG A CA 1
ATOM 792 C C . ARG A 1 100 ? 25.841 0.175 -34.830 1.00 78.44 100 ARG A C 1
ATOM 794 O O . ARG A 1 100 ? 26.237 0.979 -35.666 1.00 78.44 100 ARG A O 1
ATOM 801 N N . LEU A 1 101 ? 25.960 -1.142 -35.007 1.00 81.94 101 LEU A N 1
ATOM 802 C CA . LEU A 1 101 ? 26.465 -1.736 -36.248 1.00 81.94 101 LEU A CA 1
ATOM 803 C C . LEU A 1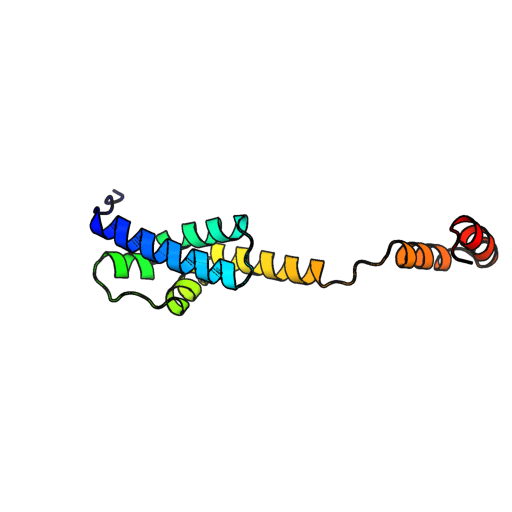 101 ? 25.515 -1.533 -37.433 1.00 81.94 101 LEU A C 1
ATOM 805 O O . LEU A 1 101 ? 25.985 -1.345 -38.554 1.00 81.94 101 LEU A O 1
ATOM 809 N N . ALA A 1 102 ? 24.199 -1.567 -37.216 1.00 81.94 102 ALA A N 1
ATOM 810 C CA . ALA A 1 102 ? 23.211 -1.355 -38.272 1.00 81.94 102 ALA A CA 1
ATOM 811 C C . ALA A 1 102 ? 23.231 0.088 -38.813 1.00 81.94 102 ALA A C 1
ATOM 813 O O . ALA A 1 102 ? 23.081 0.279 -40.024 1.00 81.94 102 ALA A O 1
ATOM 814 N N . ASP A 1 103 ? 23.506 1.066 -37.946 1.00 86.75 103 ASP A N 1
ATOM 815 C CA . ASP A 1 103 ? 23.578 2.494 -38.292 1.00 86.75 103 ASP A CA 1
ATOM 816 C C . ASP A 1 103 ? 24.861 2.879 -39.053 1.00 86.75 103 ASP A C 1
ATOM 818 O O . ASP A 1 103 ? 24.931 3.937 -39.683 1.00 86.75 103 ASP A O 1
ATOM 822 N N . LEU A 1 104 ? 25.884 2.018 -39.049 1.00 82.50 104 LEU A N 1
ATOM 823 C CA . LEU A 1 104 ? 27.117 2.254 -39.799 1.00 82.50 104 LEU A CA 1
ATOM 824 C C . LEU A 1 104 ? 26.941 1.971 -41.304 1.00 82.50 104 LEU A C 1
ATOM 826 O O . LEU A 1 104 ? 26.191 1.067 -41.695 1.00 82.50 104 LEU A O 1
ATOM 830 N N . PRO A 1 105 ? 27.683 2.671 -42.184 1.00 84.94 105 PRO A N 1
ATOM 831 C CA . PRO A 1 105 ? 27.740 2.345 -43.606 1.00 84.94 105 PRO A CA 1
ATOM 832 C C . PRO A 1 105 ? 28.202 0.893 -43.835 1.00 84.94 105 PRO A C 1
ATOM 834 O O . PRO A 1 105 ? 29.090 0.431 -43.113 1.00 84.94 105 PRO A O 1
ATOM 837 N N . PRO A 1 106 ? 27.690 0.171 -44.855 1.00 79.75 106 PRO A N 1
ATOM 838 C CA . PRO A 1 106 ? 27.955 -1.262 -45.058 1.00 79.75 106 PRO A CA 1
ATOM 839 C C . PRO A 1 106 ? 29.439 -1.659 -45.031 1.00 79.75 106 PRO A C 1
ATOM 841 O O . PRO A 1 106 ? 29.790 -2.689 -44.461 1.00 79.75 106 PRO A O 1
ATOM 844 N N . ALA A 1 107 ? 30.317 -0.814 -45.579 1.00 80.88 107 ALA A N 1
ATOM 845 C CA . ALA A 1 107 ? 31.763 -1.042 -45.608 1.00 80.88 107 ALA A CA 1
ATOM 846 C C . ALA A 1 107 ? 32.428 -1.002 -44.215 1.00 80.88 107 ALA A C 1
ATOM 848 O O . ALA A 1 107 ? 33.438 -1.668 -43.999 1.00 80.88 107 ALA A O 1
ATOM 849 N N . ALA A 1 108 ? 31.863 -0.256 -43.260 1.00 84.62 108 ALA A N 1
ATOM 850 C CA . ALA A 1 108 ? 32.385 -0.135 -41.899 1.00 84.62 108 ALA A CA 1
ATOM 851 C C . ALA A 1 108 ? 31.832 -1.210 -40.944 1.00 84.62 108 ALA A C 1
ATOM 853 O O . ALA A 1 108 ? 32.464 -1.511 -39.931 1.00 84.62 108 ALA A O 1
ATOM 854 N N . ARG A 1 109 ? 30.690 -1.836 -41.276 1.00 83.31 109 ARG A N 1
ATOM 855 C CA . ARG A 1 109 ? 30.013 -2.809 -40.397 1.00 83.31 109 ARG A CA 1
ATOM 856 C C . ARG A 1 109 ? 30.860 -4.039 -40.095 1.00 83.31 109 ARG A C 1
ATOM 858 O O . ARG A 1 109 ? 30.939 -4.446 -38.946 1.00 83.31 109 ARG A O 1
ATOM 865 N N . MET A 1 110 ? 31.505 -4.631 -41.103 1.00 78.25 110 MET A N 1
ATOM 866 C CA . MET A 1 110 ? 32.321 -5.845 -40.921 1.00 78.25 110 MET A CA 1
ATOM 867 C C . MET A 1 110 ? 33.546 -5.600 -40.034 1.00 78.25 110 MET A C 1
ATOM 869 O O . MET A 1 110 ? 33.877 -6.438 -39.196 1.00 78.25 110 MET A O 1
ATOM 873 N N . THR A 1 111 ? 34.212 -4.458 -40.207 1.00 82.69 111 THR A N 1
ATOM 874 C CA . THR A 1 111 ? 35.388 -4.083 -39.411 1.00 82.69 111 THR A CA 1
ATOM 875 C C . THR A 1 111 ? 35.002 -3.855 -37.955 1.00 82.69 111 THR A C 1
ATOM 877 O O . THR A 1 111 ? 35.646 -4.388 -37.052 1.00 82.69 111 THR A O 1
ATOM 880 N N . GLU A 1 112 ? 33.908 -3.132 -37.726 1.00 80.88 112 GLU A N 1
ATOM 881 C CA . GLU A 1 112 ? 33.419 -2.849 -36.380 1.00 80.88 112 GLU A CA 1
ATOM 882 C C . GLU A 1 112 ? 32.836 -4.101 -35.701 1.00 80.88 112 GLU A C 1
ATOM 884 O O . GLU A 1 112 ? 33.087 -4.334 -34.521 1.00 80.88 112 GLU A O 1
ATOM 889 N N . ALA A 1 113 ? 32.154 -4.982 -36.442 1.00 79.88 113 ALA A N 1
ATOM 890 C CA . ALA A 1 113 ? 31.627 -6.241 -35.907 1.00 79.88 113 ALA A CA 1
ATOM 891 C C . ALA A 1 113 ? 32.744 -7.184 -35.433 1.00 79.88 113 ALA A C 1
ATOM 893 O O . ALA A 1 113 ? 32.613 -7.818 -34.385 1.00 79.88 113 ALA A O 1
ATOM 894 N N . ARG A 1 114 ? 33.870 -7.234 -36.160 1.00 79.75 114 ARG A N 1
ATOM 895 C CA . ARG A 1 114 ? 35.071 -7.969 -35.730 1.00 79.75 114 ARG A CA 1
ATOM 896 C C . ARG A 1 114 ? 35.738 -7.323 -34.518 1.00 79.75 114 ARG A C 1
ATOM 898 O O . ARG A 1 114 ? 36.136 -8.039 -33.607 1.00 79.75 114 ARG A O 1
ATOM 905 N N . ARG A 1 115 ? 35.830 -5.987 -34.473 1.00 81.62 115 ARG A N 1
ATOM 906 C CA . ARG A 1 115 ? 36.387 -5.244 -33.325 1.00 81.62 115 ARG A CA 1
ATOM 907 C C . ARG A 1 115 ? 35.609 -5.508 -32.035 1.00 81.62 115 ARG A C 1
ATOM 909 O O . ARG A 1 115 ? 36.206 -5.581 -30.966 1.00 81.62 115 ARG A O 1
ATOM 916 N N . LEU A 1 116 ? 34.291 -5.655 -32.145 1.00 76.31 116 LEU A N 1
ATOM 917 C CA . LEU A 1 116 ? 33.391 -5.932 -31.026 1.00 76.31 116 LEU A CA 1
ATOM 918 C C . LEU A 1 116 ? 33.267 -7.433 -30.691 1.00 76.31 116 LEU A C 1
ATOM 920 O O . LEU A 1 116 ? 32.605 -7.767 -29.714 1.00 76.31 116 LEU A O 1
ATOM 924 N N . GLY A 1 117 ? 33.889 -8.335 -31.465 1.00 73.62 117 GLY A N 1
ATOM 925 C CA . GLY A 1 117 ? 33.840 -9.786 -31.229 1.00 73.62 117 GLY A CA 1
ATOM 926 C C . GLY A 1 117 ? 32.469 -10.426 -31.486 1.00 73.62 117 GLY A C 1
ATOM 927 O O . GLY A 1 117 ? 32.125 -11.422 -30.857 1.00 73.62 117 GLY A O 1
ATOM 928 N N . ILE A 1 118 ? 31.665 -9.827 -32.371 1.00 72.31 118 ILE A N 1
ATOM 929 C CA . ILE A 1 118 ? 30.282 -10.245 -32.671 1.00 72.31 118 ILE A CA 1
ATOM 930 C C . ILE A 1 118 ? 30.213 -11.135 -33.931 1.00 72.31 118 ILE A C 1
ATOM 932 O O . ILE A 1 118 ? 29.218 -11.836 -34.121 1.00 72.31 118 ILE A O 1
ATOM 936 N N . ALA A 1 119 ? 31.254 -11.096 -34.774 1.00 60.62 119 ALA A N 1
ATOM 937 C CA . ALA A 1 119 ? 31.359 -11.782 -36.068 1.00 60.62 119 ALA A CA 1
ATOM 938 C C . ALA A 1 119 ? 32.059 -13.145 -35.994 1.00 60.62 119 ALA A C 1
ATOM 940 O O . ALA A 1 119 ? 33.023 -13.266 -35.206 1.00 60.62 119 ALA A O 1
#

Sequence (119 aa):
MTKSLTHEQRLAEARQRVRLERHLADQGVPEGARDHFLNEMTGTELIRSYLNGAPEPSIDELVQSVYATERGKLLREILDEAEQLDAAPKATARDEQLRRLADLPPAARMTEARRLGIA

pLDDT: mean 84.79, std 11.13, range [37.59, 96.5]